Protein AF-A0A015KE55-F1 (afdb_monomer_lite)

Structure (mmCIF, N/CA/C/O backbone):
data_AF-A0A015KE55-F1
#
_entry.id   AF-A0A015KE55-F1
#
loop_
_atom_site.group_PDB
_atom_site.id
_atom_site.type_symbol
_atom_site.label_atom_id
_atom_site.label_alt_id
_atom_site.label_comp_id
_atom_site.label_asym_id
_atom_site.label_entity_id
_atom_site.label_seq_id
_atom_site.pdbx_PDB_ins_code
_atom_site.Cartn_x
_atom_site.Cartn_y
_atom_site.Cartn_z
_atom_site.occupancy
_atom_site.B_iso_or_equiv
_atom_site.auth_seq_id
_atom_site.auth_comp_id
_atom_site.auth_asym_id
_atom_site.auth_atom_id
_atom_site.pdbx_PDB_model_num
ATOM 1 N N . MET A 1 1 ? 31.630 -7.607 -75.457 1.00 53.03 1 MET A N 1
ATOM 2 C CA . MET A 1 1 ? 32.344 -6.476 -74.823 1.00 53.03 1 MET A CA 1
ATOM 3 C C . MET A 1 1 ? 31.275 -5.462 -74.419 1.00 53.03 1 MET A C 1
ATOM 5 O O . MET A 1 1 ? 30.690 -4.882 -75.306 1.00 53.03 1 MET A O 1
ATOM 9 N N . ILE A 1 2 ? 30.842 -5.227 -73.181 1.00 50.22 2 ILE A N 1
ATOM 10 C CA . ILE A 1 2 ? 31.458 -5.392 -71.852 1.00 50.22 2 ILE A CA 1
ATOM 11 C C . ILE A 1 2 ? 30.370 -5.743 -70.790 1.00 50.22 2 ILE A C 1
ATOM 13 O O . ILE A 1 2 ? 30.669 -5.951 -69.625 1.00 50.22 2 ILE A O 1
ATOM 17 N N . HIS A 1 3 ? 29.094 -5.910 -71.159 1.00 42.41 3 HIS A N 1
ATOM 18 C CA . HIS A 1 3 ? 27.989 -5.883 -70.181 1.00 42.41 3 HIS A CA 1
ATOM 19 C C . HIS A 1 3 ? 27.528 -7.240 -69.590 1.00 42.41 3 HIS A C 1
ATOM 21 O O . HIS A 1 3 ? 26.427 -7.332 -69.052 1.00 42.41 3 HIS A O 1
ATOM 27 N N . ARG A 1 4 ? 28.333 -8.311 -69.694 1.00 48.69 4 ARG A N 1
ATOM 28 C CA . ARG A 1 4 ? 27.951 -9.687 -69.284 1.00 48.69 4 ARG A CA 1
ATOM 29 C C . ARG A 1 4 ? 28.943 -10.412 -68.355 1.00 48.69 4 ARG A C 1
ATOM 31 O O . ARG A 1 4 ? 28.895 -11.633 -68.282 1.00 48.69 4 ARG A O 1
ATOM 38 N N . LEU A 1 5 ? 29.824 -9.696 -67.645 1.00 49.34 5 LEU A N 1
ATOM 39 C CA . LEU A 1 5 ? 30.903 -10.322 -66.850 1.00 49.34 5 LEU A CA 1
ATOM 40 C C . LEU A 1 5 ? 30.977 -9.955 -65.354 1.00 49.34 5 LEU A C 1
ATOM 42 O O . LEU A 1 5 ? 31.971 -10.284 -64.726 1.00 49.34 5 LEU A O 1
ATOM 46 N N . LEU A 1 6 ? 29.951 -9.346 -64.744 1.00 49.34 6 LEU A 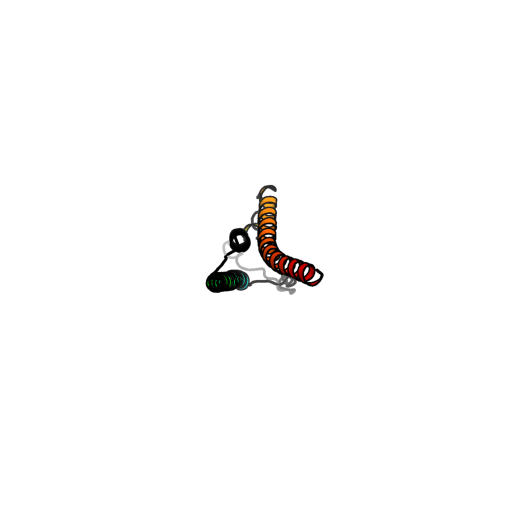N 1
ATOM 47 C CA . LEU A 1 6 ? 29.937 -9.129 -63.277 1.00 49.34 6 LEU A CA 1
ATOM 48 C C . LEU A 1 6 ? 28.728 -9.740 -62.544 1.00 49.34 6 LEU A C 1
ATOM 50 O O . LEU A 1 6 ? 28.567 -9.525 -61.350 1.00 49.34 6 LEU A O 1
ATOM 54 N N . VAL A 1 7 ? 27.892 -10.531 -63.230 1.00 55.84 7 VAL A N 1
ATOM 55 C CA . VAL A 1 7 ? 26.691 -11.172 -62.640 1.00 55.84 7 VAL A CA 1
ATOM 56 C C . VAL A 1 7 ? 26.840 -12.701 -62.535 1.00 55.84 7 VAL A C 1
ATOM 58 O O . VAL A 1 7 ? 25.867 -13.438 -62.421 1.00 55.84 7 VAL A O 1
ATOM 61 N N . SER A 1 8 ? 28.065 -13.231 -62.556 1.00 48.25 8 SER A N 1
ATOM 62 C CA . SER A 1 8 ? 28.285 -14.644 -62.228 1.00 48.25 8 SER A CA 1
ATOM 63 C C . SER A 1 8 ? 29.728 -14.912 -61.804 1.00 48.25 8 SER A C 1
ATOM 65 O O . SER A 1 8 ? 30.651 -14.371 -62.403 1.00 48.25 8 SER A O 1
ATOM 67 N N . SER A 1 9 ? 29.899 -15.790 -60.814 1.00 44.09 9 SER A N 1
ATOM 68 C CA . SER A 1 9 ? 31.118 -16.130 -60.056 1.00 44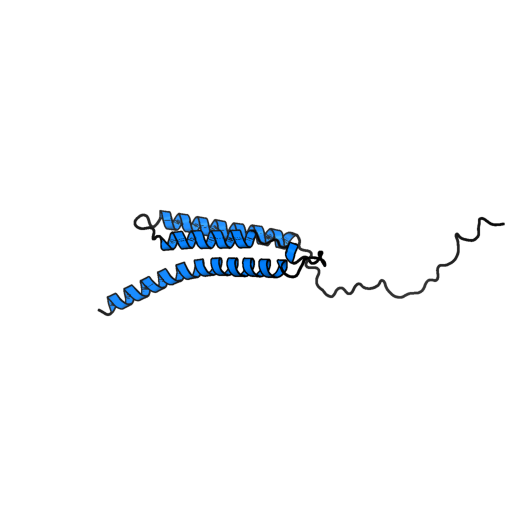.09 9 SER A CA 1
ATOM 69 C C . SER A 1 9 ? 31.439 -15.119 -58.942 1.00 44.09 9 SER A C 1
ATOM 71 O O . SER A 1 9 ? 31.832 -13.990 -59.183 1.00 44.09 9 SER A O 1
ATOM 73 N N . SER A 1 10 ? 31.226 -15.432 -57.669 1.00 44.56 10 SER A N 1
ATOM 74 C CA . SER A 1 10 ? 31.739 -16.621 -56.998 1.00 44.56 10 SER A CA 1
ATOM 75 C C . SER A 1 10 ? 30.893 -16.969 -55.770 1.00 44.56 10 SER A C 1
ATOM 77 O O . SER A 1 10 ? 30.785 -16.203 -54.819 1.00 44.56 10 SER A O 1
ATOM 79 N N . THR A 1 11 ? 30.329 -18.171 -55.769 1.00 46.47 11 THR A N 1
ATOM 80 C CA . THR A 1 11 ? 30.224 -18.964 -54.544 1.00 46.47 11 THR A CA 1
ATOM 81 C C . THR A 1 11 ? 31.478 -19.832 -54.456 1.00 46.47 11 THR A C 1
ATOM 83 O O . THR A 1 11 ? 31.862 -20.459 -55.444 1.00 46.47 11 THR A O 1
ATOM 86 N N . PRO A 1 12 ? 32.100 -19.922 -53.276 1.00 42.91 12 PRO A N 1
ATOM 87 C CA . PRO A 1 12 ? 32.630 -21.191 -52.823 1.00 42.91 12 PRO A CA 1
ATOM 88 C C . PRO A 1 12 ? 31.834 -21.662 -51.605 1.00 42.91 12 PRO A C 1
ATOM 90 O O . PRO A 1 12 ? 31.723 -20.991 -50.582 1.00 42.91 12 PRO A O 1
ATOM 93 N N . SER A 1 13 ? 31.263 -22.849 -51.757 1.00 49.81 13 SER A N 1
ATOM 94 C CA . SER A 1 13 ? 30.738 -23.707 -50.705 1.00 49.81 13 SER A CA 1
ATOM 95 C C . SER A 1 13 ? 31.878 -24.252 -49.837 1.00 49.81 13 SER A C 1
ATOM 97 O O . SER A 1 13 ? 32.719 -24.984 -50.352 1.00 49.81 13 SER A O 1
ATOM 99 N N . ASN A 1 14 ? 31.889 -23.927 -48.542 1.00 36.69 14 ASN A N 1
ATOM 100 C CA . ASN A 1 14 ? 32.390 -24.773 -47.445 1.00 36.69 14 ASN A CA 1
ATOM 101 C C . ASN A 1 14 ? 32.016 -24.094 -46.112 1.00 36.69 14 ASN A C 1
ATOM 103 O O . ASN A 1 14 ? 32.475 -22.999 -45.819 1.00 36.69 14 ASN A O 1
ATOM 107 N N . LEU A 1 15 ? 30.967 -24.563 -45.437 1.00 47.09 15 LEU A N 1
ATOM 108 C CA . LEU A 1 15 ? 31.032 -25.527 -44.329 1.00 47.09 15 LEU A CA 1
ATOM 109 C C . LEU A 1 15 ? 31.683 -24.948 -43.058 1.00 47.09 15 LEU A C 1
ATOM 111 O O . LEU A 1 15 ? 32.894 -25.017 -42.881 1.00 47.09 15 LEU A O 1
ATOM 115 N N . SER A 1 16 ? 30.847 -24.389 -42.181 1.00 49.22 16 SER A N 1
ATOM 116 C CA . SER A 1 16 ? 30.917 -24.349 -40.702 1.00 49.22 16 SER A CA 1
ATOM 117 C C . SER A 1 16 ? 30.134 -23.128 -40.204 1.00 49.22 16 SER A C 1
ATOM 119 O O . SER A 1 16 ? 29.904 -22.191 -40.969 1.00 49.22 16 SER A O 1
ATOM 121 N N . PRO A 1 17 ? 29.511 -23.250 -39.026 1.00 47.00 17 PRO A N 1
ATOM 122 C CA . PRO A 1 17 ? 28.077 -23.085 -38.909 1.00 47.00 17 PRO A CA 1
ATOM 123 C C . PRO A 1 17 ? 27.681 -21.614 -38.912 1.00 47.00 17 PRO A C 1
ATOM 125 O O . PRO A 1 17 ? 28.467 -20.729 -38.576 1.00 47.00 17 PRO A O 1
ATOM 128 N N . VAL A 1 18 ? 26.405 -21.397 -39.255 1.00 50.50 18 VAL A N 1
ATOM 129 C CA . VAL A 1 18 ? 25.539 -20.410 -38.598 1.00 50.50 18 VAL A CA 1
ATOM 130 C C . VAL A 1 18 ? 26.190 -20.033 -37.280 1.00 50.50 18 VAL A C 1
ATOM 132 O O . VAL A 1 18 ? 26.375 -20.917 -36.449 1.00 50.50 18 VAL A O 1
ATOM 135 N N . SER A 1 19 ? 26.621 -18.778 -37.138 1.00 47.09 19 SER A N 1
ATOM 136 C CA . SER A 1 19 ? 27.087 -18.266 -35.860 1.00 47.09 19 SER A CA 1
ATOM 137 C C . SER A 1 19 ? 25.952 -18.510 -34.879 1.00 47.09 19 SER A C 1
ATOM 139 O O . SER A 1 19 ? 24.966 -17.770 -34.860 1.00 47.09 19 SER A O 1
ATOM 141 N N . GLU A 1 20 ? 26.081 -19.635 -34.186 1.00 47.41 20 GLU A N 1
ATOM 142 C CA . GLU A 1 20 ? 25.325 -20.096 -33.051 1.00 47.41 20 GLU A CA 1
ATOM 143 C C . GLU A 1 20 ? 25.426 -18.929 -32.088 1.00 47.41 20 GLU A C 1
ATOM 145 O O . GLU A 1 20 ? 26.445 -18.715 -31.430 1.00 47.41 20 GLU A O 1
ATOM 150 N N . PHE A 1 21 ? 24.429 -18.050 -32.162 1.00 48.62 21 PHE A N 1
ATOM 151 C CA . PHE A 1 21 ? 24.275 -16.976 -31.216 1.00 48.62 21 PHE A CA 1
ATOM 152 C C . PHE A 1 21 ? 24.022 -17.695 -29.904 1.00 48.62 21 PHE A C 1
ATOM 154 O O . PHE A 1 21 ? 22.915 -18.184 -29.673 1.00 48.62 21 PHE A O 1
ATOM 161 N N . ASP A 1 22 ? 25.111 -17.876 -29.157 1.00 44.81 22 ASP A N 1
ATOM 162 C CA . ASP A 1 22 ? 25.185 -18.752 -28.007 1.00 44.81 22 ASP A CA 1
ATOM 163 C C . ASP A 1 22 ? 24.014 -18.445 -27.081 1.00 44.81 22 ASP A C 1
ATOM 165 O O . ASP A 1 22 ? 23.833 -17.352 -26.527 1.00 44.81 22 ASP A O 1
ATOM 169 N N . ASN A 1 23 ? 23.164 -19.455 -27.030 1.00 54.94 23 ASN A N 1
ATOM 170 C CA . ASN A 1 23 ? 21.845 -19.511 -26.458 1.00 54.94 23 ASN A CA 1
ATOM 171 C C . ASN A 1 23 ? 22.009 -19.741 -24.946 1.00 54.94 23 ASN A C 1
ATOM 173 O O . ASN A 1 23 ? 21.542 -20.731 -24.393 1.00 54.94 23 ASN A O 1
ATOM 177 N N . GLY A 1 24 ? 22.755 -18.847 -24.287 1.00 51.12 24 GLY A N 1
ATOM 178 C CA . GLY A 1 24 ? 23.286 -19.053 -22.934 1.00 51.12 24 GLY A CA 1
ATOM 179 C C . GLY A 1 24 ? 22.824 -18.041 -21.886 1.00 51.12 24 GLY A C 1
ATOM 180 O O . GLY A 1 24 ? 23.193 -18.144 -20.719 1.00 51.12 24 GLY A O 1
ATOM 181 N N . ARG A 1 25 ? 21.992 -17.059 -22.254 1.00 47.97 25 ARG A N 1
ATOM 182 C CA . ARG A 1 25 ? 21.316 -16.176 -21.289 1.00 47.97 25 ARG A CA 1
ATOM 183 C C . ARG A 1 25 ? 19.851 -16.036 -21.642 1.00 47.97 25 ARG A C 1
ATOM 185 O O . ARG A 1 25 ? 19.430 -15.042 -22.218 1.00 47.97 25 ARG A O 1
ATOM 192 N N . ILE A 1 26 ? 19.126 -17.099 -21.298 1.00 53.75 26 ILE A N 1
ATOM 193 C CA . ILE A 1 26 ? 17.689 -17.176 -21.025 1.00 53.75 26 ILE A CA 1
ATOM 194 C C . ILE A 1 26 ? 16.953 -15.907 -21.462 1.00 53.75 26 ILE A C 1
ATOM 196 O O . ILE A 1 26 ? 16.874 -14.912 -20.735 1.00 53.75 26 ILE A O 1
ATOM 200 N N . CYS A 1 27 ? 16.395 -15.964 -22.669 1.00 53.97 27 CYS A N 1
ATOM 201 C CA . CYS A 1 27 ? 15.340 -15.065 -23.084 1.00 53.97 27 CYS A CA 1
ATOM 202 C C . CYS A 1 27 ? 14.175 -15.194 -22.095 1.00 53.97 27 CYS A C 1
ATOM 204 O O . CYS A 1 27 ? 13.249 -15.971 -22.317 1.00 53.97 27 CYS A O 1
ATOM 206 N N . TYR A 1 28 ? 14.142 -14.374 -21.045 1.00 53.00 28 TYR A N 1
ATOM 207 C CA . TYR A 1 28 ? 12.890 -14.044 -20.365 1.00 53.00 28 TYR A CA 1
ATOM 208 C C . TYR A 1 28 ? 12.078 -13.111 -21.274 1.00 53.00 28 TYR A C 1
ATOM 210 O O . TYR A 1 28 ? 11.771 -11.965 -20.941 1.00 53.00 28 TYR A O 1
ATOM 218 N N . ARG A 1 29 ? 11.726 -13.611 -22.463 1.00 52.44 29 ARG A N 1
ATOM 219 C CA . ARG A 1 29 ? 10.689 -13.063 -23.329 1.00 52.44 29 ARG A CA 1
ATOM 220 C C . ARG A 1 29 ? 9.341 -13.414 -22.706 1.00 52.44 29 ARG A C 1
ATOM 222 O O . ARG A 1 29 ? 8.593 -14.224 -23.234 1.00 52.44 29 ARG A O 1
ATOM 229 N N . LEU A 1 30 ? 9.026 -12.795 -21.574 1.00 51.16 30 LEU A N 1
ATOM 230 C CA . LEU A 1 30 ? 7.660 -12.742 -21.068 1.00 51.16 30 LEU A CA 1
ATOM 231 C C . LEU A 1 30 ? 7.241 -11.274 -20.932 1.00 51.16 30 LEU A C 1
ATOM 233 O O . LEU A 1 30 ? 7.257 -10.717 -19.835 1.00 51.16 30 LEU A O 1
ATOM 237 N N . PRO A 1 31 ? 6.819 -10.626 -22.038 1.00 57.03 31 PRO A N 1
ATOM 238 C CA . PRO A 1 31 ? 6.006 -9.411 -21.936 1.00 57.03 31 PRO A CA 1
ATOM 239 C C . PRO A 1 31 ? 4.781 -9.640 -21.028 1.00 57.03 31 PRO A C 1
ATOM 241 O O . PRO A 1 31 ? 4.357 -8.734 -20.315 1.00 57.03 31 PRO A O 1
ATOM 244 N N . GLN A 1 32 ? 4.277 -10.878 -20.971 1.00 61.72 32 GLN A N 1
ATOM 245 C CA . GLN A 1 32 ? 3.153 -11.265 -20.125 1.00 61.72 32 GLN A CA 1
ATOM 246 C C . GLN A 1 32 ? 3.466 -11.299 -18.623 1.00 61.72 32 GLN A C 1
ATOM 248 O O . GLN A 1 32 ? 2.604 -10.895 -17.858 1.00 61.72 32 GLN A O 1
ATOM 253 N N . THR A 1 33 ? 4.656 -11.694 -18.145 1.00 67.38 33 THR A N 1
ATOM 254 C CA . THR A 1 33 ? 4.904 -11.767 -16.681 1.00 67.38 33 THR A CA 1
ATOM 255 C C . THR A 1 33 ? 4.935 -10.398 -16.032 1.00 67.38 33 THR A C 1
ATOM 257 O O . THR A 1 33 ? 4.505 -10.256 -14.892 1.00 67.38 33 THR A O 1
ATOM 260 N N . LYS A 1 34 ? 5.396 -9.370 -16.755 1.00 72.38 34 LYS A N 1
ATOM 261 C CA . LYS A 1 34 ? 5.322 -7.987 -16.276 1.00 72.38 34 LYS A CA 1
ATOM 262 C C . LYS A 1 34 ? 3.866 -7.538 -16.131 1.00 72.38 34 LYS A C 1
ATOM 264 O O . LYS A 1 34 ? 3.540 -6.955 -15.106 1.00 72.38 34 LYS A O 1
ATOM 269 N N . LEU A 1 35 ? 3.007 -7.854 -17.103 1.00 74.38 35 LEU A N 1
ATOM 270 C CA . LEU A 1 35 ? 1.568 -7.575 -17.032 1.00 74.38 35 LEU A CA 1
ATOM 271 C C . LEU A 1 35 ? 0.888 -8.361 -15.910 1.00 74.38 35 LEU A C 1
ATOM 273 O O . LEU A 1 35 ? 0.185 -7.775 -15.097 1.00 74.38 35 LEU A O 1
ATOM 277 N N . ILE A 1 36 ? 1.147 -9.666 -15.826 1.00 82.88 36 ILE A N 1
ATOM 278 C CA . ILE A 1 36 ? 0.594 -10.547 -14.794 1.00 82.88 36 ILE A CA 1
ATOM 279 C C . ILE A 1 36 ? 1.010 -10.054 -13.410 1.00 82.88 36 ILE A C 1
ATOM 281 O O . ILE A 1 36 ? 0.160 -9.957 -12.542 1.00 82.88 36 ILE A O 1
ATOM 285 N N . ALA A 1 37 ? 2.274 -9.677 -13.202 1.00 79.44 37 ALA A N 1
ATOM 286 C CA . ALA A 1 37 ? 2.736 -9.150 -11.920 1.00 79.44 37 ALA A CA 1
ATOM 287 C C . ALA A 1 37 ? 2.048 -7.829 -11.542 1.00 79.44 37 ALA A C 1
ATOM 289 O O . ALA A 1 37 ? 1.729 -7.630 -10.375 1.00 79.44 37 ALA A O 1
ATOM 290 N N . VAL A 1 38 ? 1.789 -6.946 -12.513 1.00 82.06 38 VAL A N 1
ATOM 291 C CA . VAL A 1 38 ? 1.057 -5.690 -12.277 1.00 82.0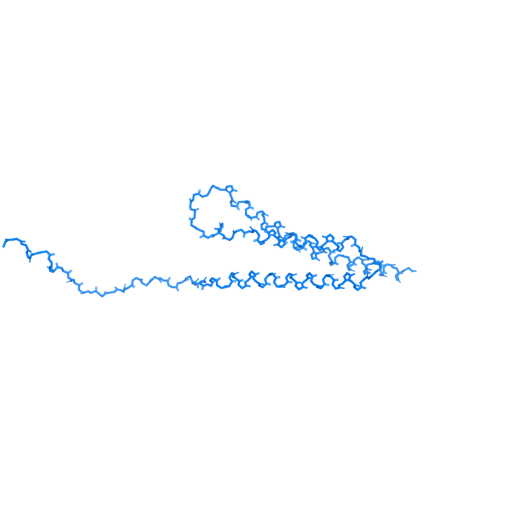6 38 VAL A CA 1
ATOM 292 C C . VAL A 1 38 ? -0.406 -5.970 -11.916 1.00 82.06 38 VAL A C 1
ATOM 294 O O . VAL A 1 38 ? -0.895 -5.436 -10.923 1.00 82.06 38 VAL A O 1
ATOM 297 N N . TYR A 1 39 ? -1.089 -6.853 -12.651 1.00 85.56 39 TYR A N 1
ATOM 298 C CA . TYR A 1 39 ? -2.472 -7.239 -12.343 1.00 85.56 39 TYR A CA 1
ATOM 299 C C . TYR A 1 39 ? -2.596 -7.989 -11.020 1.00 85.56 39 TYR A C 1
ATOM 301 O O . TYR A 1 39 ? -3.509 -7.720 -10.244 1.00 85.56 39 TYR A O 1
ATOM 309 N N . LEU A 1 40 ? -1.662 -8.897 -10.744 1.00 90.00 40 LEU A N 1
ATOM 310 C CA . LEU A 1 40 ? -1.598 -9.635 -9.491 1.00 90.00 40 LEU A CA 1
ATOM 311 C C . LEU A 1 40 ? -1.384 -8.659 -8.326 1.00 90.00 40 LEU A C 1
ATOM 313 O O . LEU A 1 40 ? -2.117 -8.705 -7.346 1.00 90.00 40 LEU A O 1
ATOM 317 N N . SER A 1 41 ? -0.447 -7.717 -8.457 1.00 86.62 41 SER A N 1
ATOM 318 C CA . SER A 1 41 ? -0.167 -6.711 -7.429 1.00 86.62 41 SER A CA 1
ATOM 319 C C . SER A 1 41 ? -1.374 -5.811 -7.136 1.00 86.62 41 SER A C 1
ATOM 321 O O . SER A 1 41 ? -1.681 -5.582 -5.967 1.00 86.62 41 SER A O 1
ATOM 323 N N . GLY A 1 42 ? -2.094 -5.360 -8.168 1.00 87.06 42 GLY A N 1
ATOM 324 C CA . GLY A 1 42 ? -3.335 -4.600 -7.996 1.00 87.06 42 GLY A CA 1
ATOM 325 C C . GLY A 1 42 ? -4.468 -5.433 -7.387 1.00 87.06 42 GLY A C 1
ATOM 326 O O . GLY A 1 42 ? -5.196 -4.942 -6.528 1.00 87.06 42 GLY A O 1
ATOM 327 N N . GLY A 1 43 ? -4.582 -6.707 -7.776 1.00 91.69 43 GLY A N 1
ATOM 328 C CA . GLY A 1 43 ? -5.573 -7.639 -7.238 1.00 91.69 43 GLY A CA 1
ATOM 329 C C . GLY A 1 43 ? -5.374 -7.928 -5.749 1.00 91.69 43 GLY A C 1
ATOM 330 O O . GLY A 1 43 ? -6.320 -7.795 -4.975 1.00 91.69 43 GLY A O 1
ATOM 331 N N . LEU A 1 44 ? -4.145 -8.250 -5.322 1.00 86.38 44 LEU A N 1
ATOM 332 C CA . LEU A 1 44 ? -3.839 -8.458 -3.899 1.00 86.38 44 LEU A CA 1
ATOM 333 C C . LEU A 1 44 ? -4.086 -7.190 -3.074 1.00 86.38 44 LEU A C 1
ATOM 335 O O . LEU A 1 44 ? -4.589 -7.275 -1.955 1.00 86.38 44 LEU A O 1
ATOM 339 N N . PHE A 1 45 ? -3.772 -6.017 -3.625 1.00 88.75 45 PHE A N 1
ATOM 340 C CA . PHE A 1 45 ? -4.023 -4.750 -2.947 1.00 88.75 45 PHE A CA 1
ATOM 341 C C . PHE A 1 45 ? -5.521 -4.452 -2.796 1.00 88.75 45 PHE A C 1
ATOM 343 O O . PHE A 1 45 ? -5.957 -4.054 -1.719 1.00 88.75 45 PHE A O 1
ATOM 350 N N . ALA A 1 46 ? -6.326 -4.699 -3.834 1.00 91.56 46 ALA A N 1
ATOM 351 C CA . ALA A 1 46 ? -7.776 -4.530 -3.766 1.00 91.56 46 ALA A CA 1
ATOM 352 C C . ALA A 1 46 ? -8.419 -5.462 -2.725 1.00 91.56 46 ALA A C 1
ATOM 354 O O . ALA A 1 46 ? -9.285 -5.023 -1.971 1.00 91.56 46 ALA A O 1
ATOM 355 N N . ILE A 1 47 ? -7.958 -6.716 -2.636 1.00 92.31 47 ILE A N 1
ATOM 356 C CA . ILE A 1 47 ? -8.406 -7.671 -1.608 1.00 92.31 47 ILE A CA 1
ATOM 357 C C . ILE A 1 47 ? -8.049 -7.162 -0.206 1.00 92.31 47 ILE A C 1
ATOM 359 O O . ILE A 1 47 ? -8.898 -7.176 0.683 1.00 92.31 47 ILE A O 1
ATOM 363 N N . GLY A 1 48 ? -6.822 -6.669 -0.010 1.00 86.81 48 GLY A N 1
ATOM 364 C CA . GLY A 1 48 ? -6.397 -6.092 1.268 1.00 86.81 48 GLY A CA 1
ATOM 365 C C . GLY A 1 48 ? -7.219 -4.865 1.668 1.00 86.81 48 GLY A C 1
ATOM 366 O O . GLY A 1 48 ? -7.647 -4.756 2.814 1.00 86.81 48 GLY A O 1
ATOM 367 N N . TRP A 1 49 ? -7.507 -3.971 0.720 1.00 88.12 49 TRP A N 1
ATOM 368 C CA . TRP A 1 49 ? -8.340 -2.791 0.966 1.00 88.12 49 TRP A CA 1
ATOM 369 C C . TRP A 1 49 ? -9.792 -3.156 1.286 1.00 88.12 49 TRP A C 1
ATOM 371 O O . TRP A 1 49 ? -10.424 -2.529 2.134 1.00 88.12 49 TRP A O 1
ATOM 381 N N . TRP A 1 50 ? -10.317 -4.198 0.643 1.00 89.31 50 TRP A N 1
ATOM 382 C CA . TRP A 1 50 ? -11.652 -4.707 0.935 1.00 89.31 50 TRP A CA 1
ATOM 383 C C . TRP A 1 50 ? -11.737 -5.297 2.349 1.00 89.31 50 TRP A C 1
ATOM 385 O O . TRP A 1 50 ? -12.642 -4.937 3.098 1.00 89.31 50 TRP A O 1
ATOM 395 N N . ALA A 1 51 ? -10.755 -6.109 2.756 1.00 87.06 51 ALA A N 1
ATOM 396 C CA . ALA A 1 51 ? -10.669 -6.641 4.119 1.00 87.06 51 ALA A CA 1
ATOM 397 C C . ALA A 1 51 ? -10.507 -5.533 5.177 1.00 87.06 51 ALA A C 1
ATOM 399 O O . ALA A 1 51 ? -11.077 -5.621 6.261 1.00 87.06 51 ALA A O 1
ATOM 400 N N . PHE A 1 52 ? -9.770 -4.466 4.853 1.00 84.56 52 PHE A N 1
ATOM 401 C CA . PHE A 1 52 ? -9.638 -3.298 5.723 1.00 84.56 52 PHE A CA 1
ATOM 402 C C . PHE A 1 52 ? -10.983 -2.591 5.945 1.00 84.56 52 PHE A C 1
ATOM 404 O O . PHE A 1 52 ? -11.344 -2.296 7.081 1.00 84.56 52 PHE A O 1
ATOM 411 N N . ILE A 1 53 ? -11.759 -2.367 4.880 1.00 86.81 53 ILE A N 1
ATOM 412 C CA . ILE A 1 53 ? -13.098 -1.769 4.992 1.00 86.81 53 ILE A CA 1
ATOM 413 C C . ILE A 1 53 ? -14.038 -2.675 5.798 1.00 86.81 53 ILE A C 1
ATOM 415 O O . ILE A 1 53 ? -14.788 -2.172 6.633 1.00 86.81 53 ILE A O 1
ATOM 419 N N . ASP A 1 54 ? -13.990 -3.990 5.586 1.00 86.88 54 ASP A N 1
ATOM 420 C CA . ASP A 1 54 ? -14.810 -4.945 6.339 1.00 86.88 54 ASP A CA 1
ATOM 421 C C . ASP A 1 54 ? -14.489 -4.906 7.845 1.00 86.88 54 ASP A C 1
ATOM 423 O O . ASP A 1 54 ? -15.392 -4.788 8.676 1.00 86.88 54 ASP A O 1
ATOM 427 N N . ALA A 1 55 ? -13.201 -4.854 8.203 1.00 82.81 55 ALA A N 1
ATOM 428 C CA . ALA A 1 55 ? -12.757 -4.692 9.586 1.00 82.81 55 ALA A CA 1
ATOM 429 C C . ALA A 1 55 ? -13.241 -3.368 10.210 1.00 82.81 55 ALA A C 1
ATOM 431 O O . ALA A 1 55 ? -13.739 -3.368 11.337 1.00 82.81 55 ALA A O 1
ATOM 432 N N . LEU A 1 56 ? -13.177 -2.252 9.471 1.00 82.62 56 LEU A N 1
ATOM 433 C CA . LEU A 1 56 ? -13.697 -0.955 9.928 1.00 82.62 56 LEU A CA 1
ATOM 434 C C . LEU A 1 56 ? -15.210 -0.989 10.190 1.00 82.62 56 LEU A C 1
ATOM 436 O O . LEU A 1 56 ? -15.693 -0.375 11.142 1.00 82.62 56 LEU A O 1
ATOM 440 N N . VAL A 1 57 ? -15.969 -1.704 9.355 1.00 85.31 57 VAL A N 1
ATOM 441 C CA . VAL A 1 57 ? -17.427 -1.847 9.504 1.00 85.31 57 VAL A CA 1
ATOM 442 C C . VAL A 1 57 ? -17.790 -2.793 10.648 1.00 85.31 57 VAL A C 1
ATOM 444 O O . VAL A 1 57 ? -18.840 -2.612 11.272 1.00 85.31 57 VAL A O 1
ATOM 447 N N . TYR A 1 58 ? -16.952 -3.789 10.933 1.00 83.00 58 TYR A N 1
ATOM 448 C CA . TYR A 1 58 ? -17.142 -4.702 12.056 1.00 83.00 58 TYR A CA 1
ATOM 449 C C . TYR A 1 58 ? -16.870 -4.011 13.399 1.00 83.00 58 TYR A C 1
ATOM 451 O O . TYR A 1 58 ? -17.643 -4.155 14.347 1.00 83.00 58 TYR A O 1
ATOM 459 N N . ASN A 1 59 ? -15.826 -3.18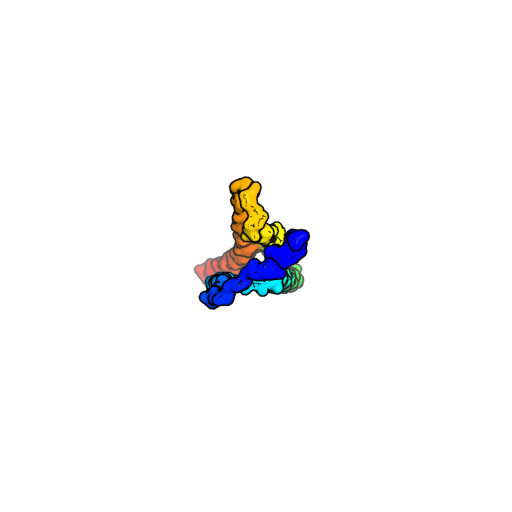4 13.473 1.00 75.00 59 ASN A N 1
ATOM 460 C CA . ASN A 1 59 ? -15.332 -2.601 14.721 1.00 75.00 59 ASN A CA 1
ATOM 461 C C . ASN A 1 59 ? -16.071 -1.310 15.149 1.00 75.00 59 ASN A C 1
ATOM 463 O O . ASN A 1 59 ? -15.442 -0.378 15.643 1.00 75.00 59 ASN A O 1
ATOM 467 N N . ARG A 1 60 ? -17.406 -1.256 14.965 1.00 60.75 60 ARG A N 1
ATOM 468 C CA . ARG A 1 60 ? -18.326 -0.081 14.995 1.00 60.75 60 ARG A CA 1
ATOM 469 C C . ARG A 1 60 ? -18.223 0.934 16.148 1.00 60.75 60 ARG A C 1
ATOM 471 O O . ARG A 1 60 ? -19.008 1.879 16.169 1.00 60.75 60 ARG A O 1
ATOM 478 N N . VAL A 1 61 ? -17.316 0.763 17.104 1.00 55.97 61 VAL A N 1
ATOM 479 C CA . VAL A 1 61 ? -17.293 1.504 18.367 1.00 55.97 61 VAL A CA 1
ATOM 480 C C . VAL A 1 61 ? -15.988 2.271 18.625 1.00 55.97 61 VAL A C 1
ATOM 482 O O . VAL A 1 61 ? -16.027 3.199 19.422 1.00 55.97 61 VAL A O 1
ATOM 485 N N . ASN A 1 62 ? -14.859 1.996 17.953 1.00 64.62 62 ASN A N 1
ATOM 486 C CA . ASN A 1 62 ? -13.691 2.891 18.039 1.00 64.62 62 ASN A CA 1
ATOM 487 C C . ASN A 1 62 ? -12.645 2.582 16.959 1.00 64.62 62 ASN A C 1
ATOM 489 O O . ASN A 1 62 ? -11.797 1.710 17.128 1.00 64.62 62 ASN A O 1
ATOM 493 N N . VAL A 1 63 ? -12.691 3.306 15.841 1.00 72.75 63 VAL A N 1
ATOM 494 C CA . VAL A 1 63 ? -11.610 3.243 14.852 1.00 72.75 63 VAL A CA 1
ATOM 495 C C . VAL A 1 63 ? -10.433 4.039 15.405 1.00 72.75 63 VAL A C 1
ATOM 497 O O . VAL A 1 63 ? -10.539 5.255 15.591 1.00 72.75 63 VAL A O 1
ATOM 500 N N . THR A 1 64 ? -9.316 3.372 15.685 1.00 77.19 64 THR A N 1
ATOM 501 C CA . THR A 1 64 ? -8.097 4.070 16.096 1.00 77.19 64 THR A CA 1
ATOM 502 C C . THR A 1 64 ? -7.503 4.791 14.888 1.00 77.19 64 THR A C 1
ATOM 504 O O . THR A 1 64 ? -7.462 4.282 13.766 1.00 77.19 64 THR A O 1
ATOM 507 N N . ILE A 1 65 ? -7.036 6.021 15.104 1.00 79.38 65 ILE A N 1
ATOM 508 C CA . ILE A 1 65 ? -6.429 6.838 14.041 1.00 79.38 65 ILE A CA 1
ATOM 509 C C . ILE A 1 65 ? -5.181 6.130 13.475 1.00 79.38 65 ILE A C 1
ATOM 511 O O . ILE A 1 65 ? -4.846 6.281 12.303 1.00 79.38 65 ILE A O 1
ATOM 515 N N . GLU A 1 66 ? -4.531 5.304 14.289 1.00 82.44 66 GLU A N 1
ATOM 516 C CA . GLU A 1 66 ? -3.346 4.514 13.953 1.00 82.44 66 GLU A CA 1
ATOM 517 C C . GLU A 1 66 ? -3.616 3.479 12.850 1.00 82.44 66 GLU A C 1
ATOM 519 O O . GLU A 1 66 ? -2.812 3.345 11.922 1.00 82.44 66 GLU A O 1
ATOM 524 N N . GLU A 1 67 ? -4.770 2.807 12.881 1.00 80.06 67 GLU A N 1
ATOM 525 C CA . GLU A 1 67 ? -5.185 1.859 11.838 1.00 80.06 67 GLU A CA 1
ATOM 526 C C . GLU A 1 67 ? -5.482 2.575 10.514 1.00 80.06 67 GLU A C 1
ATOM 528 O O . GLU A 1 67 ? -5.106 2.100 9.440 1.00 80.06 67 GLU A O 1
ATOM 533 N N . VAL A 1 68 ? -6.073 3.773 10.581 1.00 85.94 68 VAL A N 1
ATOM 534 C CA . VAL A 1 68 ? -6.357 4.606 9.401 1.00 85.94 68 VAL A CA 1
ATOM 535 C C . VAL A 1 68 ? -5.069 5.141 8.772 1.00 85.94 68 VAL A C 1
ATOM 537 O O . VAL A 1 68 ? -4.905 5.068 7.553 1.00 85.94 68 VAL A O 1
ATOM 540 N 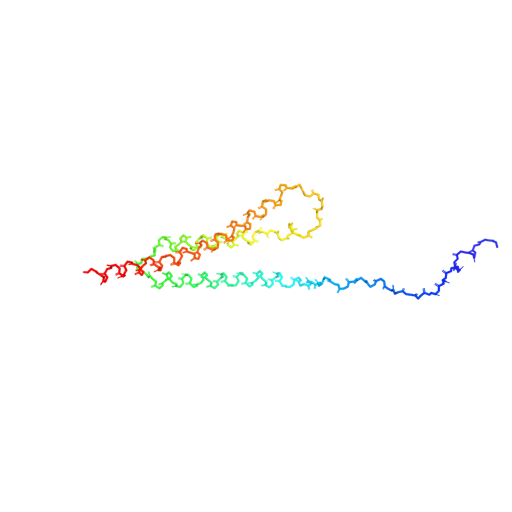N . ILE A 1 69 ? -4.126 5.634 9.582 1.00 88.88 69 ILE A N 1
ATOM 541 C CA . ILE A 1 69 ? -2.812 6.097 9.106 1.00 88.88 69 ILE A CA 1
ATOM 542 C C . ILE A 1 69 ? -2.055 4.945 8.446 1.00 88.88 69 ILE A C 1
ATOM 544 O O . ILE A 1 69 ? -1.470 5.124 7.377 1.00 88.88 69 ILE A O 1
ATOM 548 N N . THR A 1 70 ? -2.105 3.759 9.047 1.00 88.25 70 THR A N 1
ATOM 549 C CA . THR A 1 70 ? -1.487 2.546 8.507 1.00 88.25 70 THR A CA 1
ATOM 550 C C . THR A 1 70 ? -2.119 2.130 7.172 1.00 88.25 70 THR A C 1
ATOM 552 O O . THR A 1 70 ? -1.410 1.781 6.231 1.00 88.25 70 THR A O 1
ATOM 555 N N . GLY A 1 71 ? -3.438 2.259 7.013 1.00 88.12 71 GLY A N 1
ATOM 556 C CA . GLY A 1 71 ? -4.085 2.072 5.710 1.00 88.12 71 GLY A CA 1
ATOM 557 C C . GLY A 1 71 ? -3.567 3.059 4.655 1.00 88.12 71 GLY A C 1
ATOM 558 O O . GLY A 1 71 ? -3.161 2.662 3.559 1.00 88.12 71 GLY A O 1
ATOM 559 N N . ILE A 1 72 ? -3.509 4.351 4.999 1.00 91.06 72 ILE A N 1
ATOM 560 C CA . ILE A 1 72 ? -3.062 5.416 4.087 1.00 91.06 72 ILE A CA 1
ATOM 561 C C . ILE A 1 72 ? -1.578 5.242 3.708 1.00 91.06 72 ILE A C 1
ATOM 563 O O . ILE A 1 72 ? -1.244 5.354 2.525 1.00 91.06 72 ILE A O 1
ATOM 567 N N . ILE A 1 73 ? -0.692 4.907 4.658 1.00 91.44 73 ILE A N 1
ATOM 568 C CA . ILE A 1 73 ? 0.750 4.720 4.401 1.00 91.44 73 ILE A CA 1
ATOM 569 C C . ILE A 1 73 ? 0.997 3.578 3.400 1.00 91.44 73 ILE A C 1
ATOM 571 O O . ILE A 1 73 ? 1.800 3.726 2.474 1.00 91.44 73 ILE A O 1
ATOM 575 N N . THR A 1 74 ? 0.251 2.474 3.517 1.00 91.50 74 THR A N 1
ATOM 576 C CA . THR A 1 74 ? 0.349 1.322 2.611 1.00 91.50 74 THR A CA 1
ATOM 577 C C . THR A 1 74 ? -0.159 1.661 1.210 1.00 91.50 74 THR A C 1
ATOM 579 O O . THR A 1 74 ? 0.474 1.283 0.220 1.00 91.50 74 THR A O 1
ATOM 582 N N . THR A 1 75 ? -1.256 2.422 1.100 1.00 92.19 75 THR A N 1
ATOM 583 C CA . THR A 1 75 ? -1.767 2.878 -0.208 1.00 92.19 75 THR A CA 1
ATOM 584 C C . THR A 1 75 ? -0.769 3.778 -0.936 1.00 92.19 75 THR A C 1
ATOM 586 O O . THR A 1 75 ? -0.507 3.577 -2.124 1.00 92.19 75 THR A O 1
ATOM 589 N N . LEU A 1 76 ? -0.134 4.710 -0.216 1.00 92.31 76 LEU A N 1
ATOM 590 C CA . LEU A 1 76 ? 0.916 5.568 -0.762 1.00 92.31 76 LEU A CA 1
ATOM 591 C C . LEU A 1 76 ? 2.137 4.757 -1.205 1.00 92.31 76 LEU A C 1
ATOM 593 O O . LEU A 1 76 ? 2.657 4.998 -2.294 1.00 92.31 76 LEU A O 1
ATOM 597 N N . GLY A 1 77 ? 2.565 3.773 -0.409 1.00 90.62 77 GLY A N 1
ATOM 598 C CA . GLY A 1 77 ? 3.658 2.867 -0.772 1.00 90.62 77 GLY A CA 1
ATOM 599 C C . GLY A 1 77 ? 3.396 2.139 -2.094 1.00 90.62 77 GLY A C 1
ATOM 600 O O . GLY A 1 77 ? 4.256 2.133 -2.977 1.00 90.62 77 GLY A O 1
ATOM 601 N N . MET A 1 78 ? 2.184 1.607 -2.277 1.00 89.62 78 MET A N 1
ATOM 602 C CA . MET A 1 78 ? 1.778 0.950 -3.525 1.00 89.62 78 MET A CA 1
ATOM 603 C C . MET A 1 78 ? 1.733 1.902 -4.722 1.00 89.62 78 MET A C 1
ATOM 605 O O . MET A 1 78 ? 2.216 1.541 -5.796 1.00 89.62 78 MET A O 1
ATOM 609 N N . ILE A 1 79 ? 1.212 3.120 -4.549 1.00 91.00 79 ILE A N 1
ATOM 610 C CA . ILE A 1 79 ? 1.196 4.143 -5.607 1.00 91.00 79 ILE A CA 1
ATOM 611 C C . ILE A 1 79 ? 2.626 4.492 -6.039 1.00 91.00 79 ILE A C 1
ATOM 613 O O . ILE A 1 79 ? 2.916 4.526 -7.232 1.00 91.00 79 ILE A O 1
ATOM 617 N N . ILE A 1 80 ? 3.545 4.691 -5.090 1.00 90.44 80 ILE A N 1
ATOM 618 C CA . ILE A 1 80 ? 4.947 5.024 -5.386 1.00 90.44 80 ILE A CA 1
ATOM 619 C C . ILE A 1 80 ? 5.630 3.895 -6.168 1.00 90.44 80 ILE A C 1
ATOM 621 O O . ILE A 1 80 ? 6.331 4.164 -7.143 1.00 90.44 80 ILE A O 1
ATOM 625 N N . VAL A 1 81 ? 5.407 2.634 -5.784 1.00 87.00 81 VAL A N 1
ATOM 626 C CA . VAL A 1 81 ? 5.965 1.473 -6.499 1.00 87.00 81 VAL A CA 1
ATOM 627 C C . VAL A 1 81 ? 5.353 1.327 -7.895 1.00 87.00 81 VAL A C 1
ATOM 629 O O . VAL A 1 81 ? 6.072 1.002 -8.839 1.00 87.00 81 VAL A O 1
ATOM 632 N N . ALA A 1 82 ? 4.058 1.609 -8.054 1.00 85.12 82 ALA A N 1
ATOM 633 C CA . ALA A 1 82 ? 3.386 1.580 -9.353 1.00 85.12 82 ALA A CA 1
ATOM 634 C C . ALA A 1 82 ? 3.877 2.685 -10.308 1.00 85.12 82 ALA A C 1
ATOM 636 O O . ALA A 1 82 ? 3.876 2.486 -11.521 1.00 85.12 82 ALA A O 1
ATOM 637 N N . LEU A 1 83 ? 4.326 3.825 -9.771 1.00 81.44 83 LEU A N 1
ATOM 638 C CA . LEU A 1 83 ? 4.873 4.948 -10.541 1.00 81.44 83 LEU A CA 1
ATOM 639 C C . LEU A 1 83 ? 6.353 4.776 -10.931 1.00 81.44 83 LEU A C 1
ATOM 641 O O . LEU A 1 83 ? 6.865 5.579 -11.713 1.00 81.44 83 LEU A O 1
ATOM 645 N N . ILE A 1 84 ? 7.058 3.753 -10.424 1.00 83.81 84 ILE A N 1
ATOM 646 C CA . ILE A 1 84 ? 8.415 3.445 -10.894 1.00 83.81 84 ILE A CA 1
ATOM 647 C C . ILE A 1 84 ? 8.343 3.011 -12.364 1.00 83.81 84 ILE A C 1
ATOM 649 O O . ILE A 1 84 ? 7.797 1.961 -12.710 1.00 83.81 84 ILE A O 1
ATOM 653 N N . ASP A 1 85 ? 8.942 3.806 -13.247 1.00 67.44 85 ASP A N 1
ATOM 654 C CA . ASP A 1 85 ? 9.058 3.425 -14.646 1.00 67.44 85 ASP A CA 1
ATOM 655 C C . ASP A 1 85 ? 10.139 2.340 -14.807 1.00 67.44 85 ASP A C 1
ATOM 657 O O . ASP A 1 85 ? 11.332 2.552 -14.558 1.00 67.44 85 ASP A O 1
ATOM 661 N N . LYS A 1 86 ? 9.717 1.149 -15.249 1.00 63.44 86 LYS A N 1
ATOM 662 C CA . LYS A 1 86 ? 10.613 0.027 -15.580 1.00 63.44 86 LYS A CA 1
ATOM 663 C C . LYS A 1 86 ? 11.551 0.349 -16.747 1.00 63.44 86 LYS A C 1
ATOM 665 O O . LYS A 1 86 ? 12.549 -0.359 -16.912 1.00 63.44 86 LYS A O 1
ATOM 670 N N . SER A 1 87 ? 11.259 1.383 -17.540 1.00 57.09 87 SER A N 1
ATOM 671 C CA . SER A 1 87 ? 12.094 1.836 -18.657 1.00 57.09 87 SER A CA 1
ATOM 672 C C . SER A 1 87 ? 13.483 2.295 -18.201 1.00 57.09 87 SER A C 1
ATOM 674 O O . SER A 1 87 ? 14.456 2.113 -18.934 1.00 57.09 87 SER A O 1
ATOM 676 N N . ILE A 1 88 ? 13.617 2.767 -16.953 1.00 59.47 88 ILE A N 1
ATOM 677 C CA . ILE A 1 88 ? 14.878 3.296 -16.412 1.00 59.47 88 ILE A CA 1
ATOM 678 C C . ILE A 1 88 ? 15.970 2.221 -16.267 1.00 59.47 88 ILE A C 1
ATOM 680 O O . ILE A 1 88 ? 17.153 2.545 -16.173 1.00 59.47 88 ILE A O 1
ATOM 684 N N . PHE A 1 89 ? 15.580 0.940 -16.280 1.00 54.56 89 PHE A N 1
ATOM 685 C CA . PHE A 1 89 ? 16.478 -0.218 -16.229 1.00 54.56 89 PHE A CA 1
ATOM 686 C C . PHE A 1 89 ? 16.589 -0.971 -17.569 1.00 54.56 89 PHE A C 1
ATOM 688 O O . PHE A 1 89 ? 17.349 -1.931 -17.652 1.00 54.56 89 PHE A O 1
ATOM 695 N N . SER A 1 90 ? 15.858 -0.567 -18.619 1.00 57.41 90 SER A N 1
ATOM 696 C CA . SER A 1 90 ? 15.773 -1.316 -19.889 1.00 57.41 90 SER A CA 1
ATOM 697 C C . SER A 1 90 ? 16.914 -1.043 -20.886 1.00 57.41 90 SER A C 1
ATOM 699 O O . SER A 1 90 ? 16.876 -1.556 -21.997 1.00 57.41 90 SER A O 1
ATOM 701 N N . GLY A 1 91 ? 17.949 -0.291 -20.502 1.00 54.19 91 GLY A N 1
ATOM 702 C CA . GLY A 1 91 ? 19.263 -0.352 -21.162 1.00 54.19 91 GLY A CA 1
ATOM 703 C C . GLY A 1 91 ? 19.434 0.336 -22.524 1.00 54.19 91 GLY A C 1
ATOM 704 O O . GLY A 1 91 ? 20.539 0.308 -23.048 1.00 54.19 91 GLY A O 1
ATOM 705 N N . GLU A 1 92 ? 18.424 1.008 -23.080 1.00 54.88 92 GLU A N 1
ATOM 706 C CA . GLU A 1 92 ? 18.513 1.660 -24.407 1.00 54.88 92 GLU A CA 1
ATOM 707 C C . GLU A 1 92 ? 18.868 3.162 -24.356 1.00 54.88 92 GLU A C 1
ATOM 709 O O . GLU A 1 92 ? 18.653 3.898 -25.311 1.00 54.88 92 GLU A O 1
ATOM 714 N N . PHE A 1 93 ? 19.440 3.657 -23.255 1.00 51.72 93 PHE A N 1
ATOM 715 C CA . PHE A 1 93 ? 19.882 5.053 -23.172 1.00 51.72 93 PHE A CA 1
ATOM 716 C C . PHE A 1 93 ? 21.252 5.174 -22.509 1.00 51.72 93 PHE A C 1
ATOM 718 O O . PHE A 1 93 ? 21.395 5.493 -21.329 1.00 51.72 93 PHE A O 1
ATOM 725 N N . TYR A 1 94 ? 22.284 4.990 -23.327 1.00 51.97 94 TYR A N 1
ATOM 726 C CA . TYR A 1 94 ? 23.694 5.208 -22.996 1.00 51.97 94 TYR A CA 1
ATOM 727 C C . TYR A 1 94 ? 24.069 6.695 -22.765 1.00 51.97 94 TYR A C 1
ATOM 729 O O . TYR A 1 94 ? 25.250 7.025 -22.696 1.00 51.97 94 TYR A O 1
ATOM 737 N N . ILE A 1 95 ? 23.091 7.606 -22.622 1.00 54.47 95 ILE A N 1
ATOM 738 C CA . ILE A 1 95 ? 23.314 9.066 -22.523 1.00 54.47 95 ILE A CA 1
ATOM 739 C C . ILE A 1 95 ? 22.526 9.716 -21.361 1.00 54.47 95 ILE A C 1
ATOM 741 O O . ILE A 1 95 ? 22.433 10.938 -21.272 1.00 54.47 95 ILE A O 1
ATOM 745 N N . PHE A 1 9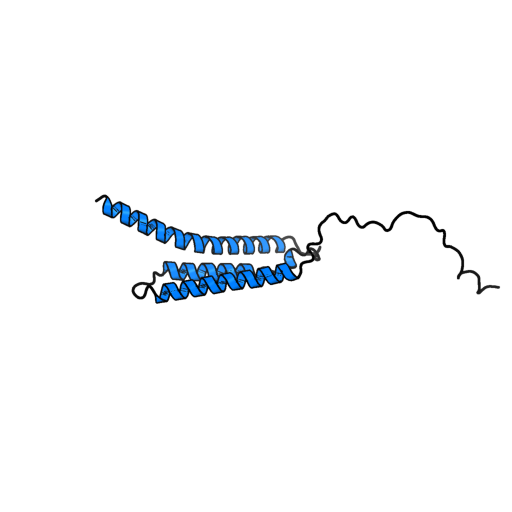6 ? 21.964 8.950 -20.415 1.00 55.06 96 PHE A N 1
ATOM 746 C CA . PHE A 1 96 ? 21.374 9.571 -19.219 1.00 55.06 96 PHE A CA 1
ATOM 747 C C . PHE A 1 96 ? 22.457 9.948 -18.188 1.00 55.06 96 PHE A C 1
ATOM 749 O O . PHE A 1 96 ? 23.255 9.097 -17.786 1.00 55.06 96 PHE A O 1
ATOM 756 N N . PRO A 1 97 ? 22.506 11.205 -17.703 1.00 58.84 97 PRO A N 1
ATOM 757 C CA . PRO A 1 97 ? 23.488 11.622 -16.708 1.00 58.84 97 PRO A CA 1
ATOM 758 C C . PRO A 1 97 ? 23.295 10.853 -15.390 1.00 58.84 97 PRO A C 1
ATOM 760 O O . PRO A 1 97 ? 22.164 10.641 -14.945 1.00 58.84 97 PRO A O 1
ATOM 763 N N . ARG A 1 98 ? 24.404 10.508 -14.709 1.00 59.22 98 ARG A N 1
ATOM 764 C CA . ARG A 1 98 ? 24.475 9.742 -13.435 1.00 59.22 98 ARG A CA 1
ATOM 765 C C . ARG A 1 98 ? 23.475 10.160 -12.336 1.00 59.22 98 ARG A C 1
ATOM 767 O O . ARG A 1 98 ? 23.212 9.381 -11.426 1.00 59.22 98 ARG A O 1
ATOM 774 N N . ARG A 1 99 ? 22.903 11.367 -12.409 1.00 59.22 99 ARG A N 1
ATOM 775 C CA . ARG A 1 99 ? 21.907 11.900 -11.463 1.00 59.22 99 ARG A CA 1
ATOM 776 C C . ARG A 1 99 ? 20.541 11.203 -11.528 1.00 59.22 99 ARG A C 1
ATOM 778 O O . ARG A 1 99 ? 19.864 11.157 -10.507 1.00 59.22 99 ARG A O 1
ATOM 785 N N . MET A 1 100 ? 20.130 10.656 -12.675 1.00 63.56 100 MET A N 1
ATOM 786 C CA . MET A 1 100 ? 18.783 10.074 -12.824 1.00 63.56 100 MET A CA 1
ATOM 787 C C . MET A 1 100 ? 18.658 8.697 -12.143 1.00 63.56 100 MET A C 1
ATOM 789 O O . MET A 1 100 ? 17.630 8.385 -11.547 1.00 63.56 100 MET A O 1
ATOM 793 N N . LEU A 1 101 ? 19.735 7.900 -12.154 1.00 70.38 101 LEU A N 1
ATOM 794 C CA . LEU A 1 101 ? 19.755 6.534 -11.609 1.00 70.38 101 LEU A CA 1
ATOM 795 C C . LEU A 1 101 ? 19.572 6.486 -10.083 1.00 70.38 101 LEU A C 1
ATOM 797 O O . LEU A 1 101 ? 18.930 5.586 -9.545 1.00 70.38 101 LEU A O 1
ATOM 801 N N . TRP A 1 102 ? 20.154 7.458 -9.380 1.00 75.25 102 TRP A N 1
ATOM 802 C CA . TRP A 1 102 ? 20.076 7.559 -7.921 1.00 75.25 102 TRP A CA 1
ATOM 803 C C . TRP A 1 102 ? 18.641 7.836 -7.454 1.00 75.25 102 TRP A C 1
ATOM 805 O O . TRP A 1 102 ? 18.190 7.240 -6.477 1.00 75.25 102 TRP A O 1
ATOM 815 N N . ARG A 1 103 ? 17.901 8.669 -8.196 1.00 78.00 103 ARG A N 1
ATOM 816 C CA . ARG A 1 103 ? 16.506 9.001 -7.884 1.00 78.00 103 ARG A CA 1
ATOM 817 C C . ARG A 1 103 ? 15.605 7.769 -7.961 1.00 78.00 103 ARG A C 1
ATOM 819 O O . ARG A 1 103 ? 14.846 7.526 -7.033 1.00 78.00 103 ARG A O 1
ATOM 826 N N . ALA A 1 104 ? 15.755 6.940 -8.995 1.00 81.56 104 ALA A N 1
ATOM 827 C CA . ALA A 1 104 ? 14.985 5.699 -9.133 1.00 81.56 104 ALA A CA 1
ATOM 828 C C . ALA A 1 104 ? 15.185 4.739 -7.948 1.00 81.56 104 ALA A C 1
ATOM 830 O O . ALA A 1 104 ? 14.224 4.175 -7.427 1.00 81.56 104 ALA A O 1
ATOM 831 N N . ARG A 1 105 ? 16.432 4.588 -7.479 1.00 82.12 105 ARG A N 1
ATOM 832 C CA . ARG A 1 105 ? 16.746 3.747 -6.312 1.00 82.12 105 ARG A CA 1
ATOM 833 C C . ARG A 1 105 ? 16.148 4.302 -5.021 1.00 82.12 105 ARG A C 1
ATOM 835 O O . ARG A 1 105 ? 15.683 3.516 -4.204 1.00 82.12 105 ARG A O 1
ATOM 842 N N . LEU A 1 106 ? 16.123 5.626 -4.853 1.00 84.81 106 LEU A N 1
ATOM 843 C CA . LEU A 1 106 ? 15.478 6.252 -3.697 1.00 84.81 106 LEU A CA 1
ATOM 844 C C . LEU A 1 106 ? 13.969 6.013 -3.675 1.00 84.81 106 LEU A C 1
ATOM 846 O O . LEU A 1 106 ? 13.447 5.627 -2.635 1.00 84.81 106 LEU A O 1
ATOM 850 N N . TYR A 1 107 ? 13.274 6.191 -4.801 1.00 86.69 107 TYR A N 1
ATOM 851 C CA . TYR A 1 107 ? 11.827 5.962 -4.852 1.00 86.69 107 TYR A CA 1
ATOM 852 C C . TYR A 1 107 ? 11.463 4.491 -4.613 1.00 86.69 107 TYR A C 1
ATOM 854 O O . TYR A 1 107 ? 10.491 4.211 -3.915 1.00 86.69 107 TYR A O 1
ATOM 862 N N . LEU A 1 108 ? 12.274 3.549 -5.111 1.00 84.94 108 LEU A N 1
ATOM 863 C CA . LEU A 1 108 ? 12.083 2.121 -4.848 1.00 84.94 108 LEU A CA 1
ATOM 864 C C . LEU A 1 108 ? 12.299 1.775 -3.365 1.00 84.94 108 LEU A C 1
ATOM 866 O O . LEU A 1 108 ? 11.482 1.074 -2.769 1.00 84.94 108 LEU A O 1
ATOM 870 N N . PHE A 1 109 ? 13.371 2.293 -2.759 1.00 88.88 109 PHE A N 1
ATOM 871 C CA . PHE A 1 109 ? 13.660 2.085 -1.339 1.00 88.88 109 PHE A CA 1
ATOM 872 C C . PHE A 1 109 ? 12.567 2.681 -0.444 1.00 88.88 109 PHE A C 1
ATOM 874 O O . PHE A 1 109 ? 12.083 2.026 0.480 1.00 88.88 109 PHE A O 1
ATOM 881 N N . PHE A 1 110 ? 12.137 3.903 -0.752 1.00 92.06 110 PHE A N 1
ATOM 882 C CA . PHE A 1 110 ? 11.091 4.599 -0.013 1.00 92.06 110 PHE A CA 1
ATOM 883 C C . PHE A 1 110 ? 9.735 3.886 -0.133 1.00 92.06 110 PHE A C 1
ATOM 885 O O . PHE A 1 110 ? 9.075 3.668 0.879 1.00 92.06 110 PHE A O 1
ATOM 892 N N . GLY A 1 111 ? 9.358 3.427 -1.332 1.00 90.25 111 GLY A N 1
ATOM 893 C CA . GLY A 1 111 ? 8.127 2.658 -1.547 1.00 90.25 111 GLY A CA 1
ATOM 894 C C . GLY A 1 111 ? 8.094 1.330 -0.782 1.00 90.25 111 GLY A C 1
ATOM 895 O O . GLY A 1 111 ? 7.105 1.034 -0.112 1.00 90.25 111 GLY A O 1
ATOM 896 N N . PHE A 1 112 ? 9.186 0.554 -0.807 1.00 89.38 112 PHE A N 1
ATOM 897 C CA . PHE A 1 112 ? 9.277 -0.703 -0.048 1.00 89.38 112 PHE A CA 1
ATOM 898 C C . PHE A 1 112 ? 9.227 -0.467 1.466 1.00 89.38 112 PHE A C 1
ATOM 900 O O . PHE A 1 112 ? 8.557 -1.198 2.192 1.00 89.38 112 PHE A O 1
ATOM 907 N N . THR A 1 113 ? 9.887 0.594 1.936 1.00 93.62 113 THR A N 1
ATOM 908 C CA . THR A 1 113 ? 9.890 0.967 3.355 1.00 93.62 113 THR A CA 1
ATOM 909 C C . THR A 1 113 ? 8.497 1.367 3.831 1.00 93.62 113 THR A C 1
ATOM 911 O O . THR A 1 113 ? 8.100 0.951 4.912 1.00 93.62 113 THR A O 1
ATOM 914 N N . LEU A 1 114 ? 7.723 2.113 3.033 1.00 90.69 114 LEU A N 1
ATOM 915 C CA . LEU A 1 114 ? 6.341 2.466 3.385 1.00 90.69 114 LEU A CA 1
ATOM 916 C C . LEU A 1 114 ? 5.417 1.241 3.418 1.00 90.69 114 LEU A C 1
ATOM 918 O O . LEU A 1 114 ? 4.579 1.136 4.311 1.00 90.69 114 LEU A O 1
ATOM 922 N N . LEU A 1 115 ? 5.603 0.290 2.497 1.00 90.69 115 LEU A N 1
ATOM 923 C CA . LEU A 1 115 ? 4.866 -0.978 2.493 1.00 90.69 115 LEU A CA 1
ATOM 924 C C . LEU A 1 115 ? 5.128 -1.804 3.760 1.00 90.69 115 LEU A C 1
ATOM 926 O O . LEU A 1 115 ? 4.186 -2.241 4.419 1.00 90.69 115 LEU A O 1
ATOM 930 N N . VAL A 1 116 ? 6.403 -1.988 4.116 1.00 92.62 116 VAL A N 1
ATOM 931 C CA . VAL A 1 116 ? 6.811 -2.723 5.325 1.00 92.62 116 VAL A CA 1
ATOM 932 C C . VAL A 1 116 ? 6.439 -1.952 6.595 1.00 92.62 116 VAL A C 1
ATOM 934 O O . VAL A 1 116 ? 6.003 -2.555 7.571 1.00 92.62 116 VAL A O 1
ATOM 937 N N . GLY A 1 117 ? 6.542 -0.622 6.571 1.00 88.88 117 GLY A N 1
ATOM 938 C CA . GLY A 1 117 ? 6.149 0.260 7.668 1.00 88.88 117 GLY A CA 1
ATOM 939 C C . GLY A 1 117 ? 4.662 0.156 8.002 1.00 88.88 117 GLY A C 1
ATOM 940 O O . GLY A 1 117 ? 4.316 0.082 9.178 1.00 88.88 117 GLY A O 1
ATOM 941 N N . GLY A 1 118 ? 3.794 0.052 6.991 1.00 86.69 118 GLY A N 1
ATOM 942 C CA . GLY A 1 118 ? 2.373 -0.209 7.222 1.00 86.69 118 GLY A CA 1
ATOM 943 C C . GLY A 1 118 ? 2.115 -1.583 7.859 1.00 86.69 118 GLY A C 1
ATOM 944 O O . GLY A 1 118 ? 1.312 -1.721 8.775 1.00 86.69 118 GLY A O 1
ATOM 945 N N . LEU A 1 119 ? 2.864 -2.609 7.455 1.00 85.19 119 LEU A N 1
ATOM 946 C CA . LEU A 1 119 ? 2.737 -3.953 8.031 1.00 85.19 119 LEU A CA 1
ATOM 947 C C . LEU A 1 119 ? 3.203 -4.000 9.497 1.00 85.19 119 LEU A C 1
ATOM 949 O O . LEU A 1 119 ? 2.534 -4.579 10.351 1.00 85.19 119 LEU A O 1
ATOM 953 N N . ILE A 1 120 ? 4.319 -3.336 9.801 1.00 92.00 120 ILE A N 1
ATOM 954 C CA . ILE A 1 120 ? 4.879 -3.248 11.155 1.00 92.00 120 ILE A CA 1
ATOM 955 C C . ILE A 1 120 ? 3.967 -2.453 12.090 1.00 92.00 120 ILE A C 1
ATOM 957 O O . ILE A 1 120 ? 3.788 -2.873 13.230 1.00 92.00 120 ILE A O 1
ATOM 961 N N . GLY A 1 121 ? 3.354 -1.361 11.621 1.00 82.88 121 GLY A N 1
ATOM 962 C CA . GLY A 1 121 ? 2.391 -0.593 12.417 1.00 82.88 121 GLY A CA 1
ATOM 963 C C . GLY A 1 121 ? 1.223 -1.451 12.912 1.00 82.88 121 GLY A C 1
ATOM 964 O O . GLY A 1 121 ? 0.872 -1.400 14.089 1.00 82.88 121 GLY A O 1
ATOM 965 N N . SER A 1 122 ? 0.691 -2.322 12.048 1.00 84.19 122 SER A N 1
ATOM 966 C CA . SER A 1 122 ? -0.385 -3.248 12.421 1.00 84.19 122 SER A CA 1
ATOM 967 C C . SER A 1 122 ? 0.071 -4.312 13.431 1.00 84.19 122 SER A C 1
ATOM 969 O O . SER A 1 122 ? -0.619 -4.559 14.420 1.00 84.19 122 SER A O 1
ATOM 971 N N . VAL A 1 123 ? 1.257 -4.901 13.233 1.00 86.94 123 VAL A N 1
ATOM 972 C CA . VAL A 1 123 ? 1.803 -5.928 14.140 1.00 86.94 123 VAL A CA 1
ATOM 973 C C . VAL A 1 123 ? 2.117 -5.349 15.522 1.00 86.94 123 VAL A C 1
ATOM 975 O O . VAL A 1 123 ? 1.820 -5.982 16.534 1.00 86.94 123 VAL A O 1
ATOM 978 N N . VAL A 1 124 ? 2.677 -4.139 15.590 1.00 88.25 124 VAL A N 1
ATOM 979 C CA . VAL A 1 124 ? 3.019 -3.483 16.861 1.00 88.25 124 VAL A CA 1
ATOM 980 C C . VAL A 1 124 ? 1.783 -3.245 17.726 1.00 88.25 124 VAL A C 1
ATOM 982 O O . VAL A 1 124 ? 1.858 -3.479 18.928 1.00 88.25 124 VAL A O 1
ATOM 985 N N . ASN A 1 125 ? 0.649 -2.847 17.142 1.00 80.75 125 ASN A N 1
ATOM 986 C CA . ASN A 1 125 ? -0.577 -2.615 17.911 1.00 80.75 125 ASN A CA 1
ATOM 987 C C . ASN A 1 125 ? -1.092 -3.908 18.579 1.00 80.75 125 ASN A C 1
ATOM 989 O O . ASN A 1 125 ? -1.454 -3.912 19.755 1.00 80.75 125 ASN A O 1
ATOM 993 N N . ILE A 1 126 ? -1.032 -5.035 17.859 1.00 84.44 126 ILE A N 1
ATOM 994 C CA . ILE A 1 126 ? -1.380 -6.359 18.402 1.00 84.44 126 ILE A CA 1
ATOM 995 C C . ILE A 1 126 ? -0.454 -6.742 19.558 1.00 84.44 126 ILE A C 1
ATOM 997 O O . ILE A 1 126 ? -0.931 -7.127 20.624 1.00 84.44 126 ILE A O 1
ATOM 1001 N N . PHE A 1 127 ? 0.860 -6.594 19.376 1.00 86.44 127 PHE A N 1
ATOM 1002 C CA . PHE A 1 127 ? 1.823 -6.903 20.433 1.00 86.44 127 PHE A CA 1
ATOM 1003 C C . PHE A 1 127 ? 1.647 -6.000 21.656 1.00 86.44 127 PHE A C 1
ATOM 1005 O O . PHE A 1 127 ? 1.700 -6.482 22.785 1.00 86.44 127 PHE A O 1
ATOM 1012 N N . TYR A 1 128 ? 1.413 -4.703 21.453 1.00 84.00 128 TYR A N 1
ATOM 1013 C CA . TYR A 1 128 ? 1.195 -3.748 22.538 1.00 84.00 128 TYR A CA 1
ATOM 1014 C C . TYR A 1 128 ? -0.024 -4.117 23.393 1.00 84.00 128 TYR A C 1
ATOM 1016 O O . TYR A 1 128 ? 0.040 -4.072 24.624 1.00 84.00 128 TYR A O 1
ATOM 1024 N N . ASN A 1 129 ? -1.110 -4.549 22.751 1.00 83.75 129 ASN A N 1
ATOM 1025 C CA . ASN A 1 129 ? -2.300 -5.020 23.447 1.00 83.75 129 ASN A CA 1
ATOM 1026 C C . ASN A 1 129 ? -2.023 -6.272 24.303 1.00 83.75 129 ASN A C 1
ATOM 1028 O O . ASN A 1 129 ? -2.476 -6.345 25.446 1.00 83.75 129 ASN A O 1
ATOM 1032 N N . ASP A 1 130 ? -1.229 -7.219 23.794 1.00 84.94 130 ASP A N 1
ATOM 1033 C CA . ASP A 1 130 ? -0.833 -8.423 24.540 1.00 84.94 130 ASP A CA 1
ATOM 1034 C C . ASP A 1 130 ? 0.039 -8.089 25.761 1.00 84.94 130 ASP A C 1
ATOM 1036 O O . ASP A 1 130 ? -0.200 -8.605 26.856 1.00 84.94 130 ASP A O 1
ATOM 1040 N N . TYR A 1 131 ? 1.004 -7.173 25.615 1.00 84.19 131 TYR A N 1
ATOM 1041 C CA . TYR A 1 131 ? 1.829 -6.715 26.739 1.00 84.19 131 TYR A CA 1
ATOM 1042 C C . TYR A 1 131 ? 0.994 -6.056 27.842 1.00 84.19 131 TYR A C 1
ATOM 1044 O O . TYR A 1 131 ? 1.183 -6.364 29.020 1.00 84.19 131 TYR A O 1
ATOM 1052 N N . ASN A 1 132 ? 0.044 -5.191 27.478 1.00 82.56 132 ASN A N 1
ATOM 1053 C CA . ASN A 1 132 ? -0.836 -4.546 28.454 1.00 82.56 132 ASN A CA 1
ATOM 1054 C C . ASN A 1 132 ? -1.717 -5.560 29.195 1.00 82.56 132 ASN A C 1
ATOM 1056 O O . ASN A 1 132 ? -1.897 -5.449 30.408 1.00 82.56 132 ASN A O 1
ATOM 1060 N N . ASN A 1 133 ? -2.229 -6.573 28.496 1.00 79.38 133 ASN A N 1
ATOM 1061 C CA . ASN A 1 133 ? -3.056 -7.619 29.098 1.00 79.38 133 ASN A CA 1
ATOM 1062 C C . ASN A 1 133 ? -2.250 -8.528 30.052 1.00 79.38 133 ASN A C 1
ATOM 1064 O O . ASN A 1 133 ? -2.734 -8.914 31.119 1.00 79.38 133 ASN A O 1
ATOM 1068 N N . LEU A 1 134 ? -0.989 -8.820 29.714 1.00 79.12 134 LEU A N 1
ATOM 1069 C CA . LEU A 1 134 ? -0.062 -9.567 30.573 1.00 79.12 134 LEU A CA 1
ATOM 1070 C C . LEU A 1 134 ? 0.322 -8.793 31.841 1.00 79.12 134 LEU A C 1
ATOM 1072 O O . LEU A 1 134 ? 0.309 -9.366 32.929 1.00 79.12 134 LEU A O 1
ATOM 1076 N N . SER A 1 135 ? 0.626 -7.496 31.730 1.00 75.75 135 SER A N 1
ATOM 1077 C CA . SER A 1 135 ? 0.914 -6.658 32.902 1.00 75.75 135 SER A CA 1
ATOM 1078 C C . SER A 1 135 ? -0.297 -6.479 33.818 1.00 75.75 135 SER A C 1
ATOM 1080 O O . SER A 1 135 ? -0.115 -6.388 35.028 1.00 75.75 135 SER A O 1
ATOM 1082 N N . PHE A 1 136 ? -1.517 -6.463 33.274 1.00 74.31 136 PHE A N 1
ATOM 1083 C CA . PHE A 1 136 ? -2.741 -6.378 34.074 1.00 74.31 136 PHE A CA 1
ATOM 1084 C C . PHE A 1 136 ? -3.072 -7.691 34.807 1.00 74.31 136 PHE A C 1
ATOM 1086 O O . PHE A 1 136 ? -3.615 -7.639 35.899 1.00 74.31 136 PHE A O 1
ATOM 1093 N N . ASN A 1 137 ? -2.724 -8.860 34.251 1.00 76.38 137 ASN A N 1
ATOM 1094 C CA . ASN A 1 137 ? -2.940 -10.166 34.903 1.00 76.38 137 ASN A CA 1
ATOM 1095 C C . ASN A 1 137 ? -1.893 -10.527 35.976 1.00 76.38 137 ASN A C 1
ATOM 1097 O O . ASN A 1 137 ? -2.086 -11.489 36.717 1.00 76.38 137 ASN A O 1
ATOM 1101 N N . LEU A 1 138 ? -0.765 -9.813 36.032 1.00 74.44 138 LEU A N 1
ATOM 1102 C CA . LEU A 1 138 ? 0.289 -10.009 37.040 1.00 74.44 138 LEU A CA 1
ATOM 1103 C C . LEU A 1 138 ? 0.150 -9.086 38.267 1.00 74.44 138 LEU A C 1
ATOM 1105 O O . LEU A 1 138 ? 0.952 -9.203 39.196 1.00 74.44 138 LEU A O 1
ATOM 1109 N N . LEU A 1 139 ? -0.842 -8.191 38.263 1.00 60.75 139 LEU A N 1
ATOM 1110 C CA . LEU A 1 139 ? -1.250 -7.317 39.370 1.00 60.75 139 LEU A CA 1
ATOM 1111 C C . LEU A 1 139 ? -2.546 -7.842 39.999 1.00 60.75 139 LEU A C 1
ATOM 1113 O O . LEU A 1 139 ? -2.647 -7.763 41.243 1.00 60.75 139 LEU A O 1
#

pLDDT: mean 72.8, std 16.58, range [36.69, 93.62]

InterPro domains:
  IPR007919 Uncharacterised protein family UPF0220 [PF05255] (32-127)
  IPR007919 Uncharacterised protein family UPF0220 [PTHR13180] (33-128)

Organism: Rhizophagus irregularis (strain DAOM 197198w) (NCBI:txid1432141)

Foldseek 3Di:
DDPPPPPDDDDDDDDDDDPPPPPPDDPPPPPPVVVVVVVVLVVVLVVVVVVLVVVCVVVVPDDDVLLVVLNVLQVVLSVLVVPLDPVVVVPPDPPDPPVVVVVSVVSPVSSVCSNVVSVVSVVVVVVVVVVVVVVVVVD

Sequence (139 aa):
MIHRLLVSSSTPSNLSPVSEFDNGRICYRLPQTKLIAVYLSGGLFAIGWWAFIDALVYNRVNVTIEEVITGIITTLGMIIVALIDKSIFSGEFYIFPRRMLWRARLYLFFGFTLLVGGLIGSVVNIFYNDYNNLSFNLL

Radius of gyration: 29.5 Å; chains: 1; bounding box: 51×37×114 Å

Secondary structure (DSSP, 8-state):
--TTSSSS----------------S-----HHHHHHHHHHHHHHHHHHHHHHHHHHHH-TT---HHHHHHHHHHHHHHHHHHT--GGGGSS--TT--THHHHHHHHHHHHHHHHHHHHHHHHHHHHHHHHHHHHHHHT-